Protein AF-A0A9P9TNN2-F1 (afdb_monomer_lite)

Foldseek 3Di:
DDDDDDPDDPPPPPPDPVVVVVPDDDPVRVVVVVVVVVVVVVVVVVVVVVVVVVPPPPPVVVVVVVVVCVVVVVVVVVVVVVVVVVVVVVCCVVVVPPPDPDPDDDDDDPDDD

Radius of gyration: 50.18 Å; chains: 1; bounding box: 94×42×158 Å

Secondary structure (DSSP, 8-state):
----------------TTGGGGGS--HHHHHHHHHHHHHHHHHHHHHHHHHHHHHSHHHHHHHHHHHHHHHHHHHHHHHHHHHHHHHHHHHHHHHTTSSS-SSS--S------

Sequence (113 aa):
MASEPQDAAFSTSQASPADLDSESLSPLEQEVLDEYARLLGNLNTMSALLLDLSNKPSAAILDGLRGLERKTSLVFTLLKASVYSIVLNQQIGEGGSEEGDREAGDRGSVDGR

Structure (mmCIF, N/CA/C/O backbone):
data_AF-A0A9P9TNN2-F1
#
_entry.id   AF-A0A9P9TNN2-F1
#
loop_
_atom_site.group_PDB
_atom_site.id
_atom_site.type_symbol
_atom_site.label_atom_id
_atom_site.label_alt_id
_atom_site.label_comp_id
_atom_site.label_asym_id
_atom_site.label_entity_id
_atom_site.label_seq_id
_atom_site.pdbx_PDB_ins_code
_atom_site.Cartn_x
_atom_site.Cartn_y
_atom_site.Cartn_z
_atom_site.occupancy
_atom_site.B_iso_or_equiv
_atom_site.auth_seq_id
_atom_site.auth_comp_id
_atom_site.auth_asym_id
_atom_site.auth_atom_id
_atom_site.pdbx_PDB_model_num
ATOM 1 N N . MET A 1 1 ? -30.175 -36.146 80.575 1.00 47.38 1 MET A N 1
ATOM 2 C CA . MET A 1 1 ? -29.914 -36.827 79.287 1.00 47.38 1 MET A CA 1
ATOM 3 C C . MET A 1 1 ? -31.216 -37.517 78.909 1.00 47.38 1 MET A C 1
ATOM 5 O O . MET A 1 1 ? -31.712 -38.242 79.751 1.00 47.38 1 MET A O 1
ATOM 9 N N . ALA A 1 2 ? -31.887 -37.264 77.792 1.00 44.50 2 ALA A N 1
ATOM 10 C CA . ALA A 1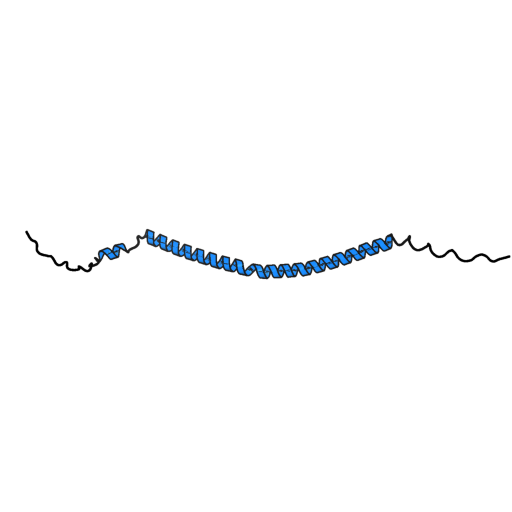 2 ? -31.421 -36.856 76.475 1.00 44.50 2 ALA A CA 1
ATOM 11 C C . ALA A 1 2 ? -32.406 -35.877 75.804 1.00 44.50 2 ALA A C 1
ATOM 13 O O . ALA A 1 2 ? -33.550 -35.736 76.224 1.00 44.50 2 ALA A O 1
ATOM 14 N N . SER A 1 3 ? -31.869 -35.180 74.814 1.00 45.62 3 SER A N 1
ATOM 15 C CA . SER A 1 3 ? -32.329 -33.959 74.161 1.00 45.62 3 SER A CA 1
ATOM 16 C C . SER A 1 3 ? -33.460 -34.180 73.148 1.00 45.62 3 SER A C 1
ATOM 18 O O . SER A 1 3 ? -33.478 -35.195 72.455 1.00 45.62 3 SER A O 1
ATOM 20 N N . GLU A 1 4 ? -34.347 -33.190 73.027 1.00 55.44 4 GLU A N 1
ATOM 21 C CA . GLU A 1 4 ? -35.265 -32.997 71.894 1.00 55.44 4 GLU A CA 1
ATOM 22 C C . GLU A 1 4 ? -34.497 -32.810 70.570 1.00 55.44 4 GLU A C 1
ATOM 24 O O . GLU A 1 4 ? -33.476 -32.112 70.562 1.00 55.44 4 GLU A O 1
ATOM 29 N N . PRO A 1 5 ? -34.979 -33.354 69.437 1.00 51.94 5 PRO A N 1
ATOM 30 C CA . PRO A 1 5 ? -34.502 -32.956 68.124 1.00 51.94 5 PRO A CA 1
ATOM 31 C C . PRO A 1 5 ? -35.285 -31.725 67.643 1.00 51.94 5 PRO A C 1
ATOM 33 O O . PRO A 1 5 ? -36.482 -31.785 67.371 1.00 51.94 5 PRO A O 1
ATOM 36 N N . GLN A 1 6 ? -34.588 -30.592 67.552 1.00 48.38 6 GLN A N 1
ATOM 37 C CA . GLN A 1 6 ? -35.017 -29.437 66.767 1.00 48.38 6 GLN A CA 1
ATOM 38 C C . GLN A 1 6 ? -34.903 -29.807 65.286 1.00 48.38 6 GLN A C 1
ATOM 40 O O . GLN A 1 6 ? -33.798 -29.846 64.742 1.00 48.38 6 GLN A O 1
ATOM 45 N N . ASP A 1 7 ? -36.033 -30.078 64.636 1.00 44.97 7 ASP A N 1
ATOM 46 C CA . ASP A 1 7 ? -36.092 -30.144 63.180 1.00 44.97 7 ASP A CA 1
ATOM 47 C C . ASP A 1 7 ? -35.901 -28.732 62.627 1.00 44.97 7 ASP A C 1
ATOM 49 O O . ASP A 1 7 ? -36.750 -27.846 62.743 1.00 44.97 7 ASP A O 1
ATOM 53 N N . ALA A 1 8 ? -34.703 -28.533 62.086 1.00 49.81 8 ALA A N 1
ATOM 54 C CA . ALA A 1 8 ? -34.247 -27.332 61.428 1.00 49.81 8 ALA A CA 1
ATOM 55 C C . ALA A 1 8 ? -35.247 -26.919 60.343 1.00 49.81 8 ALA A C 1
ATOM 57 O O . ALA A 1 8 ? -35.322 -27.516 59.267 1.00 49.81 8 ALA A O 1
ATOM 58 N N . ALA A 1 9 ? -35.997 -25.854 60.623 1.00 47.84 9 ALA A N 1
ATOM 59 C CA . ALA A 1 9 ? -36.631 -25.074 59.584 1.00 47.84 9 ALA A CA 1
ATOM 60 C C . ALA A 1 9 ? -35.534 -24.681 58.587 1.00 47.84 9 ALA A C 1
ATOM 62 O O . ALA A 1 9 ? -34.590 -23.969 58.940 1.00 47.84 9 ALA A O 1
ATOM 63 N N . PHE A 1 10 ? -35.649 -25.172 57.353 1.00 50.66 10 PHE A N 1
ATOM 64 C CA . PHE A 1 10 ? -34.932 -24.645 56.202 1.00 50.66 10 PHE A CA 1
ATOM 65 C C . PHE A 1 10 ? -35.366 -23.192 56.035 1.00 50.66 10 PHE A C 1
ATOM 67 O O . PHE A 1 10 ? -36.316 -22.872 55.322 1.00 50.66 10 PHE A O 1
ATOM 74 N N . SER A 1 11 ? -34.696 -22.322 56.782 1.00 44.97 11 SER A N 1
ATOM 75 C CA . SER A 1 11 ? -34.785 -20.886 56.650 1.00 44.97 11 SER A CA 1
ATOM 76 C C . SER A 1 11 ? -34.191 -20.570 55.287 1.00 44.97 11 SER A C 1
ATOM 78 O O . SER A 1 11 ? -32.975 -20.488 55.125 1.00 44.97 11 SER A O 1
ATOM 80 N N . THR A 1 12 ? -35.063 -20.511 54.277 1.00 53.22 12 THR A N 1
ATOM 81 C CA . THR A 1 12 ? -34.759 -19.853 53.013 1.00 53.22 12 THR A CA 1
ATOM 82 C C . THR A 1 12 ?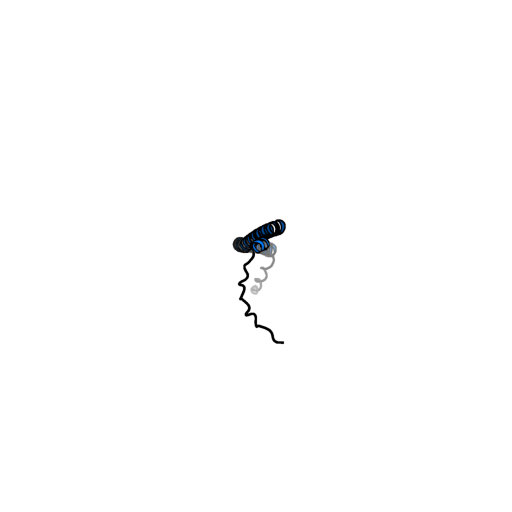 -34.200 -18.497 53.399 1.00 53.22 12 THR A C 1
ATOM 84 O O . THR A 1 12 ? -34.878 -17.734 54.087 1.00 53.22 12 THR A O 1
ATOM 87 N N . SER A 1 13 ? -32.930 -18.258 53.076 1.00 53.78 13 SER A N 1
ATOM 88 C CA . SER A 1 13 ? -32.257 -17.006 53.375 1.00 53.78 13 SER A CA 1
ATOM 89 C C . SER A 1 13 ? -33.121 -15.882 52.833 1.00 53.78 13 SER A C 1
ATOM 91 O O . SER A 1 13 ? -33.211 -15.658 51.627 1.00 53.78 13 SER A O 1
ATOM 93 N N . GLN A 1 14 ? -33.819 -15.227 53.751 1.00 55.16 14 GLN A N 1
ATOM 94 C CA . GLN A 1 14 ? -34.386 -13.920 53.557 1.00 55.16 14 GLN A CA 1
ATOM 95 C C . GLN A 1 14 ? -33.174 -13.033 53.289 1.00 55.16 14 GLN A C 1
ATOM 97 O O . GLN A 1 14 ? -32.501 -12.609 54.226 1.00 55.16 14 GLN A O 1
ATOM 102 N N . ALA A 1 15 ? -32.830 -12.876 52.006 1.00 55.03 15 ALA A N 1
ATOM 103 C CA . ALA A 1 15 ? -31.872 -11.880 51.563 1.00 55.03 15 ALA A CA 1
ATOM 104 C C . ALA A 1 15 ? -32.345 -10.564 52.174 1.00 55.03 15 ALA A C 1
ATOM 106 O O . ALA A 1 15 ? -33.461 -10.102 51.908 1.00 55.03 15 ALA A O 1
ATOM 107 N N . SER A 1 16 ? -31.555 -10.048 53.109 1.00 56.38 16 SER A N 1
ATOM 108 C CA . SER A 1 16 ? -31.873 -8.789 53.753 1.00 56.38 16 SER A CA 1
ATOM 109 C C . SER A 1 16 ? -31.829 -7.716 52.661 1.00 56.38 16 SER A C 1
ATOM 111 O O . SER A 1 16 ? -30.938 -7.764 51.816 1.00 56.38 16 SER A O 1
ATOM 113 N N . PRO A 1 17 ? -32.740 -6.729 52.639 1.00 55.72 17 PRO A N 1
ATOM 114 C CA . PRO A 1 17 ? -32.704 -5.660 51.637 1.00 55.72 17 PRO A CA 1
ATOM 115 C C . PRO A 1 17 ? -31.409 -4.824 51.685 1.00 55.72 17 PRO A C 1
ATOM 117 O O . PRO A 1 17 ? -31.168 -4.054 50.768 1.00 55.72 17 PRO A O 1
ATOM 120 N N . ALA A 1 18 ? -30.574 -5.003 52.717 1.00 53.53 18 ALA A N 1
ATOM 121 C CA . ALA A 1 18 ? -29.236 -4.426 52.842 1.00 53.53 18 ALA A CA 1
ATOM 122 C C . ALA A 1 18 ? -28.140 -5.188 52.061 1.00 53.53 18 ALA A C 1
ATOM 124 O O . ALA A 1 18 ? -27.077 -4.627 51.819 1.00 53.53 18 ALA A O 1
ATOM 125 N N . ASP A 1 19 ? -28.372 -6.440 51.644 1.00 49.84 19 ASP A N 1
ATOM 126 C CA . ASP A 1 19 ? -27.393 -7.193 50.840 1.00 49.84 19 ASP A CA 1
ATOM 127 C C . ASP A 1 19 ? -27.409 -6.760 49.362 1.00 49.84 19 ASP A C 1
ATOM 129 O O . ASP A 1 19 ? -26.426 -6.963 48.655 1.00 49.84 19 ASP A O 1
ATOM 133 N N . LEU A 1 20 ? -28.472 -6.087 48.904 1.00 55.28 20 LEU A N 1
ATOM 134 C CA . LEU A 1 20 ? -28.540 -5.481 47.564 1.00 55.28 20 LEU A CA 1
ATOM 135 C C . LEU A 1 20 ? -27.647 -4.235 47.435 1.00 55.28 20 LEU A C 1
ATOM 137 O O . LEU A 1 20 ? -27.248 -3.878 46.330 1.00 55.28 20 LEU A O 1
ATOM 141 N N . ASP A 1 21 ? -27.293 -3.597 48.555 1.00 54.09 21 ASP A N 1
ATOM 142 C CA . ASP A 1 21 ? -26.376 -2.452 48.564 1.00 54.09 21 ASP A CA 1
ATOM 143 C C . ASP A 1 21 ? -24.912 -2.894 48.394 1.00 54.09 21 ASP A C 1
ATOM 145 O O . ASP A 1 21 ? -24.074 -2.110 47.946 1.00 54.09 21 ASP A O 1
ATOM 149 N N . SER A 1 22 ? -24.598 -4.164 48.687 1.00 53.69 22 SER A N 1
ATOM 150 C CA . SER A 1 22 ? -23.256 -4.739 48.487 1.00 53.69 22 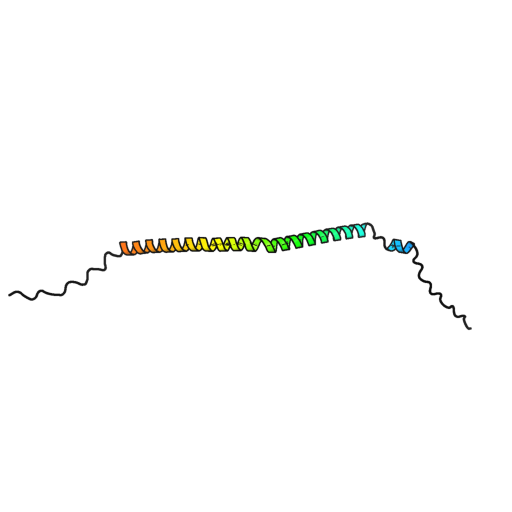SER A CA 1
ATOM 151 C C . SER A 1 22 ? -22.907 -4.999 47.017 1.00 53.69 22 SER A C 1
ATOM 153 O O . SER A 1 22 ? -21.750 -5.249 46.686 1.00 53.69 22 SER A O 1
ATOM 155 N N . GLU A 1 23 ? -23.899 -4.885 46.133 1.00 60.41 23 GLU A N 1
ATOM 156 C CA . GLU A 1 23 ? -23.760 -5.008 44.681 1.00 60.41 23 GLU A CA 1
ATOM 157 C C . GLU A 1 23 ? -23.688 -3.633 43.988 1.00 60.41 23 GLU A C 1
ATOM 159 O O . GLU A 1 23 ? -23.558 -3.543 42.765 1.00 60.41 23 GLU A O 1
ATOM 164 N N . SER A 1 24 ? -23.738 -2.544 44.767 1.00 67.00 24 SER A N 1
ATOM 165 C CA . SER A 1 24 ? -23.471 -1.200 44.265 1.00 67.00 24 SER A CA 1
ATOM 166 C C . SER A 1 24 ? -21.960 -0.990 44.154 1.00 67.00 24 SER A C 1
ATOM 168 O O . SER A 1 24 ? -21.238 -0.907 45.146 1.00 67.00 24 SER A O 1
ATOM 170 N N . LEU A 1 25 ? -21.468 -0.957 42.915 1.00 72.75 25 LEU A N 1
ATOM 171 C CA . LEU A 1 25 ? -20.077 -0.624 42.622 1.00 72.75 25 LEU A CA 1
ATOM 172 C C . LEU A 1 25 ? -19.731 0.717 43.270 1.00 72.75 25 LEU A C 1
ATOM 174 O O . LEU A 1 25 ? -20.511 1.675 43.203 1.00 72.75 25 LEU A O 1
ATOM 178 N N . SER A 1 26 ? -18.550 0.805 43.878 1.00 87.06 26 SER A N 1
ATOM 179 C CA . SER A 1 26 ? -18.077 2.093 44.371 1.00 87.06 26 SER A CA 1
ATOM 180 C C . SER A 1 26 ? -17.935 3.076 43.196 1.00 87.06 26 SER A C 1
ATOM 182 O O . SER A 1 26 ? -17.651 2.658 42.068 1.00 87.06 26 SER A O 1
ATOM 184 N N . PRO A 1 27 ? -18.089 4.396 43.420 1.00 86.62 27 PRO A N 1
ATOM 185 C CA . PRO A 1 27 ? -18.014 5.385 42.341 1.00 86.62 27 PRO A CA 1
ATOM 186 C C . PRO A 1 27 ? -16.733 5.285 41.498 1.00 86.62 27 PRO A C 1
ATOM 188 O O . PRO A 1 27 ? -16.774 5.469 40.285 1.00 86.62 27 PRO A O 1
ATOM 191 N N . LEU A 1 28 ? -15.610 4.937 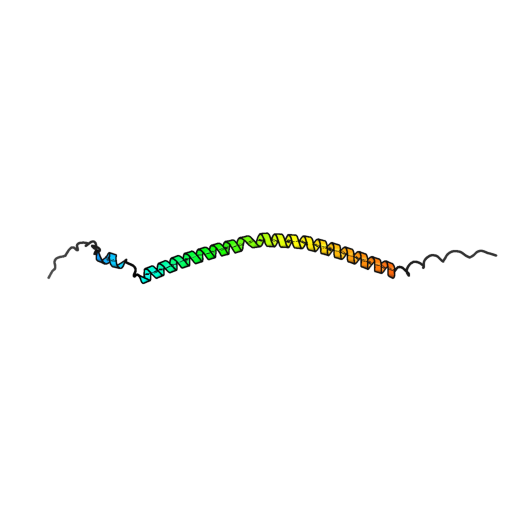42.136 1.00 89.50 28 LEU A N 1
ATOM 192 C CA . LEU A 1 28 ? -14.324 4.740 41.470 1.00 89.50 28 LEU A CA 1
ATOM 193 C C . LEU A 1 28 ? -14.304 3.474 40.602 1.00 89.50 28 LEU A C 1
ATOM 195 O O . LEU A 1 28 ? -13.752 3.492 39.507 1.00 89.50 28 LEU A O 1
ATOM 199 N N . GLU A 1 29 ? -14.887 2.370 41.071 1.00 91.94 29 GLU A N 1
ATOM 200 C CA . GLU A 1 29 ? -14.940 1.123 40.297 1.00 91.94 29 GLU A CA 1
ATOM 201 C C . GLU A 1 29 ? -15.770 1.293 39.024 1.00 91.94 29 GLU A C 1
ATOM 203 O O . GLU A 1 29 ? -15.358 0.824 37.964 1.00 91.94 29 GLU A O 1
ATOM 208 N N . GLN A 1 30 ? -16.890 2.015 39.106 1.00 91.44 30 GLN A N 1
ATOM 209 C CA . GLN A 1 30 ? -17.707 2.332 37.936 1.00 91.44 30 GLN A CA 1
ATOM 210 C C . GLN A 1 30 ? -16.947 3.215 36.933 1.00 91.44 30 GLN A C 1
ATOM 212 O O . GLN A 1 30 ? -16.933 2.908 35.744 1.00 91.44 30 GLN A O 1
ATOM 217 N N . GLU A 1 31 ? -16.267 4.267 37.402 1.00 93.44 31 GLU A N 1
ATOM 218 C CA . GLU A 1 31 ? -15.457 5.151 36.548 1.00 93.44 31 GLU A CA 1
ATOM 219 C C . GLU A 1 31 ? -14.342 4.379 35.826 1.00 93.44 31 GLU A C 1
ATOM 221 O O . GLU A 1 31 ? -14.128 4.538 34.623 1.00 93.44 31 GLU A O 1
ATOM 226 N N . VAL A 1 32 ? -13.662 3.484 36.545 1.00 95.12 32 VAL A N 1
ATOM 227 C CA . VAL A 1 32 ? -12.607 2.640 35.978 1.00 95.12 32 VAL A CA 1
ATOM 228 C C . VAL A 1 32 ? -13.173 1.673 34.934 1.00 95.12 32 VAL A C 1
ATOM 230 O O . VAL A 1 32 ? -12.574 1.515 33.869 1.00 95.12 32 VAL A O 1
ATOM 233 N N . LEU A 1 33 ? -14.318 1.036 35.196 1.00 95.25 33 LEU A N 1
ATOM 234 C CA . LEU A 1 33 ? -14.975 0.147 34.231 1.00 95.25 33 LEU A CA 1
ATOM 235 C C . LEU A 1 33 ? -15.425 0.891 32.970 1.00 95.25 33 LEU A C 1
ATOM 237 O O . LEU A 1 33 ? -15.238 0.369 31.868 1.00 95.25 33 LEU A O 1
ATOM 241 N N . ASP A 1 34 ? -15.950 2.106 33.114 1.00 94.81 34 ASP A N 1
ATOM 242 C CA . ASP A 1 34 ? -16.353 2.942 31.984 1.00 94.81 34 ASP A CA 1
ATOM 243 C C . ASP A 1 34 ? -15.137 3.324 31.120 1.00 94.81 34 ASP A C 1
ATOM 245 O O . ASP A 1 34 ? -15.188 3.220 29.889 1.00 94.81 34 ASP A O 1
ATOM 249 N N . GLU A 1 35 ? -14.002 3.671 31.737 1.00 96.56 35 GLU A N 1
ATOM 250 C CA . GLU A 1 35 ? -12.759 3.943 31.005 1.00 96.56 35 GLU A CA 1
ATOM 251 C C . GLU A 1 35 ? -12.168 2.688 30.348 1.00 96.56 35 GLU A C 1
ATOM 253 O O . GLU A 1 35 ? -11.714 2.751 29.202 1.00 96.56 35 GLU A O 1
ATOM 258 N N . TYR A 1 36 ? -12.230 1.516 30.989 1.00 96.44 36 TYR A N 1
ATOM 259 C CA . TYR A 1 36 ? -11.830 0.257 30.348 1.00 96.44 36 TYR A CA 1
ATOM 260 C C . TYR A 1 36 ? -12.738 -0.108 29.170 1.00 96.44 36 TYR A C 1
ATOM 262 O O . TYR A 1 36 ? -12.238 -0.544 28.129 1.00 96.44 36 TYR A O 1
ATOM 270 N N . ALA A 1 37 ? -14.051 0.097 29.288 1.00 95.69 37 ALA A N 1
ATOM 271 C CA . ALA A 1 37 ? -14.994 -0.123 28.195 1.00 95.69 37 ALA A CA 1
ATOM 272 C C . ALA A 1 37 ? -14.697 0.812 27.014 1.00 95.69 37 ALA A C 1
ATOM 274 O O . ALA A 1 37 ? -14.672 0.384 25.854 1.00 95.69 37 ALA A O 1
ATOM 275 N N . ARG A 1 38 ? -14.385 2.078 27.306 1.00 96.69 38 ARG A N 1
ATOM 276 C CA . ARG A 1 38 ? -13.976 3.062 26.303 1.00 96.69 38 ARG A CA 1
ATOM 277 C C . ARG A 1 38 ? -12.652 2.690 25.643 1.00 96.69 38 ARG A C 1
ATOM 279 O O . ARG A 1 38 ? -12.542 2.736 24.417 1.00 96.69 38 ARG A O 1
ATOM 286 N N . LEU A 1 39 ? -11.661 2.283 26.433 1.00 96.62 39 LEU A N 1
ATOM 287 C CA . LEU A 1 39 ? -10.360 1.834 25.947 1.00 96.62 39 LEU A CA 1
ATOM 288 C C . LEU A 1 39 ? -10.495 0.609 25.043 1.00 96.62 39 LEU A C 1
ATOM 290 O O . LEU A 1 39 ? -9.892 0.576 23.972 1.00 96.62 39 LEU A O 1
ATOM 294 N N . LEU A 1 40 ? -11.312 -0.369 25.435 1.00 96.69 40 LEU A N 1
ATOM 295 C CA . LEU A 1 40 ? -11.595 -1.553 24.631 1.00 96.69 40 LEU A CA 1
ATOM 296 C C . LEU A 1 40 ? -12.258 -1.173 23.301 1.00 96.69 40 LEU A C 1
ATOM 298 O O . LEU A 1 40 ? -11.849 -1.667 22.250 1.00 96.69 40 LEU A O 1
ATOM 302 N N . GLY A 1 41 ? -13.233 -0.259 23.327 1.00 97.12 41 GLY A N 1
ATOM 303 C CA . GLY A 1 41 ? -13.864 0.276 22.118 1.00 97.12 41 GLY A CA 1
ATOM 304 C C . GLY A 1 41 ? -12.862 0.967 21.187 1.00 97.12 41 GLY A C 1
ATOM 305 O O . GLY A 1 41 ? -12.855 0.719 19.977 1.00 97.12 41 GLY A O 1
ATOM 306 N N . ASN A 1 42 ? -11.959 1.771 21.752 1.00 96.81 42 ASN A N 1
ATOM 307 C CA . ASN A 1 42 ? -10.885 2.426 21.007 1.00 96.81 42 ASN A CA 1
ATOM 308 C C . ASN A 1 42 ? -9.911 1.402 20.404 1.00 96.81 42 ASN A C 1
ATOM 310 O O . ASN A 1 42 ? -9.587 1.496 19.222 1.00 96.81 42 ASN A O 1
ATOM 314 N N . LEU A 1 43 ? -9.490 0.393 21.173 1.00 97.00 43 LEU A N 1
ATOM 315 C CA . LEU A 1 43 ? -8.605 -0.677 20.703 1.00 97.00 43 LEU A CA 1
ATOM 316 C C . LEU A 1 43 ? -9.233 -1.488 19.573 1.00 97.00 43 LEU A C 1
ATOM 318 O O . LEU A 1 43 ? -8.566 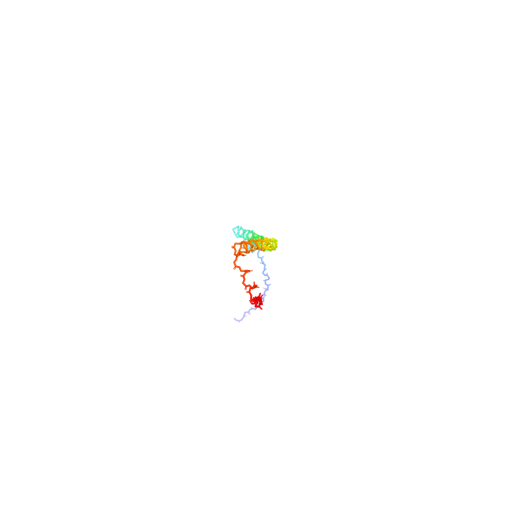-1.778 18.582 1.00 97.00 43 LEU A O 1
ATOM 322 N N . ASN A 1 44 ? -10.517 -1.820 19.692 1.00 97.00 44 ASN A N 1
ATOM 323 C CA . ASN A 1 44 ? -11.235 -2.550 18.656 1.00 97.00 44 ASN A CA 1
ATOM 324 C C . ASN A 1 44 ? -11.350 -1.713 17.370 1.00 97.00 44 ASN A C 1
ATOM 326 O O . ASN A 1 44 ? -11.107 -2.207 16.271 1.00 97.00 44 ASN A O 1
ATOM 330 N N . THR A 1 45 ? -11.611 -0.409 17.509 1.00 96.81 45 THR A N 1
ATOM 331 C CA . THR A 1 45 ? -11.621 0.534 16.381 1.00 96.81 45 THR A CA 1
ATOM 332 C C . THR A 1 45 ? -10.246 0.628 15.718 1.00 96.81 45 THR A C 1
ATOM 334 O O . THR A 1 45 ? -10.142 0.526 14.497 1.00 96.81 45 THR A O 1
ATOM 337 N N . MET A 1 46 ? -9.172 0.768 16.502 1.00 95.31 46 MET A N 1
ATOM 338 C CA . MET A 1 46 ? -7.806 0.787 15.973 1.00 95.31 46 MET A CA 1
ATOM 339 C C . MET A 1 46 ? -7.454 -0.526 15.271 1.00 95.31 46 MET A C 1
ATOM 341 O O . MET A 1 46 ? -6.879 -0.493 14.188 1.00 95.31 46 MET A O 1
ATOM 345 N N . SER A 1 47 ? -7.828 -1.672 15.845 1.00 95.31 47 SER A N 1
ATOM 346 C CA . SER A 1 47 ? -7.622 -2.985 15.230 1.00 95.31 47 SER A CA 1
ATOM 347 C C . SER A 1 47 ? -8.332 -3.084 13.880 1.00 95.31 47 SER A C 1
ATOM 349 O O . SER A 1 47 ? -7.698 -3.443 12.889 1.00 95.31 47 SER A O 1
ATOM 351 N N . ALA A 1 48 ? -9.603 -2.679 13.806 1.00 94.88 48 ALA A N 1
ATOM 352 C CA . ALA A 1 48 ? -10.366 -2.669 12.562 1.00 94.88 48 ALA A CA 1
ATOM 353 C C . ALA A 1 48 ? -9.735 -1.754 11.498 1.00 94.88 48 ALA A C 1
ATOM 355 O O . ALA A 1 48 ? -9.594 -2.161 10.345 1.00 94.88 48 ALA A O 1
ATOM 356 N N . LEU A 1 49 ? -9.299 -0.549 11.884 1.00 92.81 49 LEU A N 1
ATOM 357 C CA . LEU A 1 49 ? -8.618 0.387 10.982 1.00 92.81 49 LEU A CA 1
ATOM 358 C C . LEU A 1 49 ? -7.279 -0.163 10.479 1.00 92.81 49 LEU A C 1
ATOM 360 O O . LEU A 1 49 ? -6.975 -0.041 9.295 1.00 92.81 49 LEU A O 1
ATOM 364 N N . LEU A 1 50 ? -6.488 -0.791 11.351 1.00 91.00 50 LEU A N 1
ATOM 365 C CA . LEU A 1 50 ? -5.227 -1.428 10.969 1.00 91.00 50 LEU A CA 1
ATOM 366 C C . LEU A 1 50 ? -5.456 -2.598 10.013 1.00 91.00 50 LEU A C 1
ATOM 368 O O . LEU A 1 50 ? -4.706 -2.754 9.051 1.00 91.00 50 LEU A O 1
ATOM 372 N N . LEU A 1 51 ? -6.497 -3.398 10.244 1.00 89.50 51 LEU A N 1
ATOM 373 C CA . LEU A 1 51 ? -6.854 -4.508 9.366 1.00 89.50 51 LEU A CA 1
ATOM 374 C C . LEU A 1 51 ? -7.278 -3.994 7.984 1.00 89.50 51 LEU A C 1
ATOM 376 O O . LEU A 1 51 ? -6.854 -4.533 6.963 1.00 89.50 51 LEU A O 1
ATOM 380 N N . ASP A 1 52 ? -8.057 -2.912 7.941 1.00 87.81 52 ASP A N 1
ATOM 381 C CA . ASP A 1 52 ? -8.472 -2.275 6.691 1.00 87.81 52 ASP A CA 1
ATOM 382 C C . ASP A 1 52 ? -7.280 -1.702 5.912 1.00 87.81 52 ASP A C 1
ATOM 384 O O . ASP A 1 52 ? -7.117 -1.944 4.712 1.00 87.81 52 ASP A O 1
ATOM 388 N N . LEU A 1 53 ? -6.396 -0.998 6.622 1.00 83.38 53 LEU A N 1
ATOM 389 C CA . LEU A 1 53 ? -5.194 -0.392 6.060 1.00 83.38 53 LEU A CA 1
ATOM 390 C C . LEU A 1 53 ? -4.144 -1.433 5.657 1.00 83.38 53 LEU A C 1
ATOM 392 O O . LEU A 1 5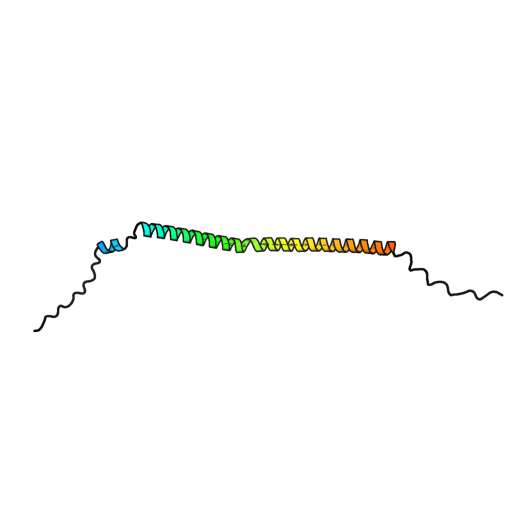3 ? -3.388 -1.197 4.726 1.00 83.38 53 LEU A O 1
ATOM 396 N N . SER A 1 54 ? -4.093 -2.593 6.306 1.00 83.94 54 SER A N 1
ATOM 397 C CA . SER A 1 54 ? -3.246 -3.709 5.875 1.00 83.94 54 SER A CA 1
ATOM 398 C C . SER A 1 54 ? -3.758 -4.333 4.573 1.00 83.94 54 SER A C 1
ATOM 400 O O . SER A 1 54 ? -2.968 -4.771 3.736 1.00 83.94 54 SER A O 1
ATOM 402 N N . ASN A 1 55 ? -5.078 -4.383 4.387 1.00 79.56 55 ASN A N 1
ATOM 403 C CA . ASN A 1 55 ? -5.693 -5.123 3.287 1.00 79.56 55 ASN A CA 1
ATOM 404 C C . ASN A 1 55 ? -5.849 -4.313 1.987 1.00 79.56 55 ASN A C 1
ATOM 406 O O . ASN A 1 55 ? -5.873 -4.908 0.912 1.00 79.56 55 ASN A O 1
ATOM 410 N N . LYS A 1 56 ? -5.963 -2.977 2.039 1.00 69.38 56 LYS A N 1
ATOM 411 C CA . LYS A 1 56 ? -6.352 -2.153 0.870 1.00 69.38 56 LYS A CA 1
ATOM 412 C C . LYS A 1 56 ? -5.236 -1.498 0.025 1.00 69.38 56 LYS A C 1
ATOM 414 O O . LYS A 1 56 ? -5.429 -1.410 -1.187 1.00 69.38 56 LYS A O 1
ATOM 419 N N . PRO A 1 57 ? -4.090 -1.028 0.552 1.00 68.94 57 PRO A N 1
ATOM 420 C CA . PRO A 1 57 ? -3.134 -0.252 -0.245 1.00 68.94 57 PRO A CA 1
ATOM 421 C C . PRO A 1 57 ? -2.106 -1.103 -1.005 1.00 68.94 57 PRO A C 1
ATOM 423 O O . PRO A 1 57 ? -1.491 -0.606 -1.946 1.00 68.94 57 PRO A O 1
ATOM 426 N N . SER A 1 58 ? -1.908 -2.378 -0.654 1.00 65.69 58 SER A N 1
ATOM 427 C CA . SER A 1 58 ? -0.849 -3.200 -1.258 1.00 65.69 58 SER A CA 1
ATOM 428 C C . SER A 1 58 ? -1.154 -3.599 -2.705 1.00 65.69 58 SER A C 1
ATOM 430 O O . SER A 1 58 ? -0.281 -3.478 -3.560 1.00 65.69 58 SER A O 1
ATOM 432 N N . ALA A 1 59 ? -2.386 -4.004 -3.020 1.00 76.62 59 ALA A N 1
ATOM 433 C CA . ALA A 1 59 ? -2.731 -4.501 -4.355 1.00 76.62 59 ALA A CA 1
ATOM 434 C C . ALA A 1 59 ? -2.625 -3.417 -5.444 1.00 76.62 59 ALA A C 1
ATOM 436 O O . ALA A 1 59 ? -1.952 -3.617 -6.452 1.00 76.62 59 ALA A O 1
ATOM 437 N N . ALA A 1 60 ? -3.218 -2.241 -5.214 1.00 79.94 60 ALA A N 1
ATOM 438 C CA . ALA A 1 60 ? -3.211 -1.152 -6.194 1.00 79.94 60 ALA A CA 1
ATOM 439 C C . ALA A 1 60 ? -1.799 -0.591 -6.443 1.00 79.94 60 ALA A C 1
ATOM 441 O O . ALA A 1 60 ? -1.435 -0.301 -7.584 1.00 79.94 60 ALA A O 1
ATOM 442 N N . ILE A 1 61 ? -0.982 -0.470 -5.390 1.00 84.94 61 ILE A N 1
ATOM 443 C CA . ILE A 1 61 ? 0.410 -0.024 -5.518 1.00 84.94 61 ILE A CA 1
ATOM 444 C C . ILE A 1 61 ? 1.242 -1.083 -6.250 1.00 84.94 61 ILE A C 1
ATOM 446 O O . ILE A 1 61 ? 2.005 -0.733 -7.147 1.00 84.94 61 ILE A O 1
ATOM 450 N N . LEU A 1 62 ? 1.077 -2.371 -5.926 1.00 87.88 62 LEU A N 1
ATOM 451 C CA . LEU A 1 62 ? 1.783 -3.462 -6.606 1.00 87.88 62 LEU A CA 1
ATOM 452 C C . LEU A 1 62 ? 1.432 -3.543 -8.095 1.00 87.88 62 LEU A C 1
ATOM 454 O O . LEU A 1 62 ? 2.328 -3.734 -8.917 1.00 87.88 62 LEU A O 1
ATOM 458 N N . ASP A 1 63 ? 0.167 -3.351 -8.462 1.00 87.56 63 ASP A N 1
ATOM 459 C CA . ASP A 1 63 ? -0.245 -3.308 -9.867 1.00 87.56 63 ASP A CA 1
ATOM 460 C C . ASP A 1 63 ? 0.321 -2.080 -10.589 1.00 87.56 63 ASP A C 1
ATOM 462 O O . ASP A 1 63 ? 0.804 -2.192 -11.720 1.00 87.56 63 ASP A O 1
ATOM 466 N N . GLY A 1 64 ? 0.355 -0.926 -9.915 1.00 89.38 64 GLY A N 1
ATOM 467 C CA . GLY A 1 64 ? 1.038 0.269 -10.405 1.00 89.38 64 GLY A CA 1
ATOM 468 C C . GLY A 1 64 ? 2.530 0.031 -10.656 1.00 89.38 64 GLY A C 1
ATOM 469 O O . GLY A 1 64 ? 3.034 0.367 -11.729 1.00 89.38 64 GLY A O 1
ATOM 470 N N . LEU A 1 65 ? 3.227 -0.606 -9.709 1.00 93.31 65 LEU A N 1
ATOM 471 C CA . LEU A 1 65 ? 4.651 -0.938 -9.817 1.00 93.31 65 LEU A CA 1
ATOM 472 C C . LEU A 1 65 ? 4.928 -1.951 -10.933 1.00 93.31 65 LEU A C 1
ATOM 474 O O . LEU A 1 65 ? 5.838 -1.729 -11.726 1.00 93.31 65 LEU A O 1
ATOM 478 N N . ARG A 1 66 ? 4.117 -3.007 -11.070 1.00 93.75 66 ARG A N 1
ATOM 479 C CA . ARG A 1 66 ? 4.218 -3.964 -12.191 1.00 93.75 66 ARG A CA 1
ATOM 480 C C . ARG A 1 66 ? 3.977 -3.291 -13.538 1.00 93.75 66 ARG A C 1
ATOM 482 O O . ARG A 1 66 ? 4.653 -3.583 -14.524 1.00 93.75 66 ARG A O 1
ATOM 489 N N . GLY A 1 67 ? 2.997 -2.389 -13.602 1.00 95.00 67 GLY A N 1
ATOM 490 C CA . GLY A 1 67 ? 2.733 -1.588 -14.792 1.00 95.00 67 GLY A CA 1
ATOM 491 C C . GLY A 1 67 ? 3.912 -0.681 -15.145 1.00 95.00 67 GLY A C 1
ATOM 492 O O . GLY A 1 67 ? 4.247 -0.540 -16.323 1.00 95.00 67 GLY A O 1
ATOM 493 N N . LEU A 1 68 ? 4.554 -0.091 -14.135 1.00 95.38 68 LEU A N 1
ATOM 494 C CA . LEU A 1 68 ? 5.735 0.748 -14.305 1.00 95.38 68 LEU A CA 1
ATOM 495 C C . LEU A 1 68 ? 6.943 -0.069 -14.776 1.00 95.38 68 LEU A C 1
ATOM 497 O O . LEU A 1 68 ? 7.564 0.319 -15.759 1.00 95.38 68 LEU A O 1
ATOM 501 N N . GLU A 1 69 ? 7.214 -1.216 -14.150 1.00 96.69 69 GLU A N 1
ATOM 502 C CA . GLU A 1 69 ? 8.274 -2.159 -14.531 1.00 96.69 69 GLU A CA 1
ATOM 503 C C . GLU A 1 69 ? 8.186 -2.525 -16.014 1.00 96.69 69 GLU A C 1
ATOM 505 O O . GLU A 1 69 ? 9.140 -2.335 -16.759 1.00 96.69 69 GLU A O 1
ATOM 510 N N . ARG A 1 70 ? 7.013 -2.951 -16.497 1.00 97.62 70 ARG A N 1
ATOM 511 C CA . ARG A 1 70 ? 6.837 -3.314 -17.915 1.00 97.62 70 ARG A CA 1
ATOM 512 C C . ARG A 1 70 ? 7.169 -2.159 -18.859 1.00 97.62 70 ARG A C 1
ATOM 514 O O . ARG A 1 70 ? 7.806 -2.365 -19.892 1.00 97.62 70 ARG A O 1
ATOM 521 N N . LYS A 1 71 ? 6.735 -0.944 -18.516 1.00 97.69 71 LYS A N 1
ATOM 522 C CA . LYS A 1 71 ? 6.967 0.252 -19.338 1.00 97.69 71 LYS A CA 1
ATOM 523 C C . LYS A 1 71 ? 8.444 0.631 -19.353 1.00 97.69 71 LYS A C 1
ATOM 525 O O . LYS A 1 71 ? 8.990 0.885 -20.424 1.00 97.69 71 LYS A O 1
ATOM 530 N N . THR A 1 72 ? 9.103 0.647 -18.198 1.00 97.25 72 THR A N 1
ATOM 531 C CA . THR A 1 72 ? 10.521 1.011 -18.116 1.00 97.25 72 THR A CA 1
ATOM 532 C C . THR A 1 72 ? 11.421 -0.075 -18.695 1.00 97.25 72 THR A C 1
ATOM 534 O O . THR A 1 72 ? 12.379 0.268 -19.381 1.00 97.25 72 THR A O 1
ATOM 537 N N . SER A 1 73 ? 11.091 -1.362 -18.540 1.00 97.94 73 SER A N 1
ATOM 538 C CA . SER A 1 73 ? 11.791 -2.468 -19.208 1.00 97.94 73 SER A CA 1
ATOM 539 C C . SER A 1 73 ? 11.714 -2.362 -20.729 1.00 97.94 73 SER A C 1
ATOM 541 O O . SER A 1 73 ? 12.715 -2.603 -21.407 1.00 97.94 73 SER A O 1
ATOM 543 N N . LEU A 1 74 ? 10.560 -1.961 -21.277 1.00 97.50 74 LEU A N 1
ATOM 544 C CA . LEU A 1 74 ? 10.422 -1.716 -22.712 1.00 97.50 74 LEU A CA 1
ATOM 545 C C . LEU A 1 74 ? 11.311 -0.550 -23.158 1.00 97.50 74 LEU A C 1
ATOM 547 O O . LEU A 1 74 ? 12.092 -0.704 -24.093 1.00 97.50 74 LEU A O 1
ATOM 551 N N . VAL A 1 75 ? 11.250 0.587 -22.457 1.00 97.94 75 VAL A N 1
ATOM 552 C CA . VAL A 1 75 ? 12.099 1.753 -22.754 1.00 97.94 75 VAL A CA 1
ATOM 553 C C . VAL A 1 75 ? 13.586 1.395 -22.659 1.00 97.94 75 VAL A C 1
ATOM 555 O O . VAL A 1 75 ? 14.348 1.723 -23.563 1.00 97.94 75 VAL A O 1
ATOM 558 N N . PHE A 1 76 ? 13.999 0.670 -21.618 1.00 97.44 76 PHE A N 1
ATOM 559 C CA . PHE A 1 76 ? 15.380 0.225 -21.426 1.00 97.44 76 PHE A CA 1
ATOM 560 C C . PHE A 1 76 ? 15.846 -0.711 -22.546 1.00 97.44 76 PHE A C 1
ATOM 562 O O . PHE A 1 76 ? 16.958 -0.567 -23.050 1.00 97.44 76 PHE A O 1
ATOM 569 N N . THR A 1 77 ? 14.991 -1.641 -22.975 1.00 97.62 77 THR A N 1
ATOM 570 C CA . THR A 1 77 ? 15.306 -2.564 -24.074 1.00 97.62 77 THR A CA 1
ATOM 571 C C . THR A 1 77 ? 15.466 -1.817 -25.394 1.00 97.62 77 THR A C 1
ATOM 573 O O . THR A 1 77 ? 16.447 -2.035 -26.103 1.00 97.62 77 THR A O 1
ATOM 576 N N . LEU A 1 78 ? 14.548 -0.899 -25.708 1.00 97.12 78 LEU A N 1
ATOM 577 C CA . LEU A 1 78 ? 14.626 -0.076 -26.917 1.00 97.12 78 LEU A CA 1
ATOM 578 C C . LEU A 1 78 ? 15.864 0.822 -26.906 1.00 97.12 78 LEU A C 1
ATOM 580 O O . LEU A 1 78 ? 16.562 0.922 -27.913 1.00 97.12 78 LEU A O 1
ATOM 584 N N . LEU A 1 79 ? 16.178 1.422 -25.757 1.00 97.38 79 LEU A N 1
ATOM 585 C CA . LEU A 1 79 ? 17.389 2.213 -25.582 1.00 97.38 79 LEU A CA 1
ATOM 586 C C . LEU A 1 79 ? 18.641 1.358 -25.805 1.00 97.38 79 LEU A C 1
ATOM 588 O O . LEU A 1 79 ? 19.519 1.756 -26.564 1.00 97.38 79 LEU A O 1
ATOM 592 N N . LYS A 1 80 ? 18.715 0.168 -25.200 1.00 97.38 80 LYS A N 1
ATOM 593 C CA . LYS A 1 80 ? 19.854 -0.746 -25.353 1.00 97.38 80 LYS A CA 1
ATOM 594 C C . LYS A 1 80 ? 20.041 -1.186 -26.806 1.00 97.38 80 LYS A C 1
ATOM 596 O O . LYS A 1 80 ? 21.169 -1.192 -27.288 1.00 97.38 80 LYS A O 1
ATOM 601 N N . ALA A 1 81 ? 18.955 -1.524 -27.502 1.00 97.19 81 ALA A N 1
ATOM 602 C CA . ALA A 1 81 ? 18.996 -1.879 -28.918 1.00 97.19 81 ALA A CA 1
ATOM 603 C C . ALA A 1 81 ? 19.466 -0.700 -29.785 1.00 97.19 81 ALA A C 1
ATOM 605 O O . ALA A 1 81 ? 20.331 -0.876 -30.640 1.00 97.19 81 ALA A O 1
ATOM 606 N N . SER A 1 82 ? 18.949 0.504 -29.516 1.00 97.00 82 SER A N 1
ATOM 607 C CA . SER A 1 82 ? 19.347 1.737 -30.203 1.00 97.00 82 SER A CA 1
ATOM 608 C C . SER A 1 82 ? 20.839 2.026 -30.021 1.00 97.00 82 SER A C 1
ATOM 610 O O . SER A 1 82 ? 21.572 2.166 -30.998 1.00 97.00 82 SER A O 1
ATOM 612 N N . VAL A 1 83 ? 21.321 2.012 -28.776 1.00 96.69 83 VAL A N 1
ATOM 613 C CA . VAL A 1 83 ? 22.736 2.242 -28.458 1.00 96.69 83 VAL A CA 1
ATOM 614 C C . VAL A 1 83 ? 23.624 1.183 -29.106 1.00 96.69 83 VAL A C 1
ATOM 616 O O . VAL A 1 83 ? 24.621 1.534 -29.729 1.00 96.69 83 VAL A O 1
ATOM 619 N N . TYR A 1 84 ? 23.259 -0.099 -29.013 1.00 96.56 84 TYR A N 1
ATOM 620 C CA . TYR A 1 84 ? 24.041 -1.175 -29.622 1.00 96.56 84 TYR A CA 1
ATOM 621 C C . TYR A 1 84 ? 24.140 -1.019 -31.142 1.00 96.56 84 TYR A C 1
ATOM 623 O O . TYR A 1 84 ? 25.231 -1.128 -31.693 1.00 96.56 84 TYR A O 1
ATOM 631 N N . SER A 1 85 ? 23.031 -0.692 -31.813 1.00 93.06 85 SER A N 1
ATOM 632 C CA . SER A 1 85 ? 23.030 -0.444 -33.257 1.00 93.06 85 SER A CA 1
ATOM 633 C C . SER A 1 85 ? 23.933 0.727 -33.643 1.00 93.06 85 SER A C 1
ATOM 635 O O . SER A 1 85 ? 24.634 0.642 -34.647 1.00 93.06 85 SER A O 1
ATOM 637 N N . ILE A 1 86 ? 23.928 1.814 -32.867 1.00 95.06 86 ILE A N 1
ATOM 638 C CA . ILE A 1 86 ? 24.760 2.992 -33.140 1.00 95.06 86 ILE A CA 1
ATOM 639 C C . ILE A 1 86 ? 26.245 2.660 -32.952 1.00 95.06 86 ILE A C 1
ATOM 641 O O . ILE A 1 86 ? 27.047 2.949 -33.837 1.00 95.06 86 ILE A O 1
ATOM 645 N N . VAL A 1 87 ? 26.607 2.027 -31.832 1.00 92.38 87 VAL A N 1
ATOM 646 C CA . VAL A 1 87 ? 28.001 1.664 -31.523 1.00 92.38 87 VAL A CA 1
ATOM 647 C C . VAL A 1 87 ? 28.547 0.664 -32.542 1.00 92.38 87 VAL A C 1
ATOM 649 O O . VAL A 1 87 ? 29.678 0.809 -32.999 1.00 92.38 87 VAL A O 1
ATOM 652 N N . LEU A 1 88 ? 27.740 -0.319 -32.946 1.00 91.50 88 LEU A N 1
ATOM 653 C CA . LEU A 1 88 ? 28.141 -1.299 -33.953 1.00 91.50 88 LEU A CA 1
ATOM 654 C C . LEU A 1 88 ? 28.364 -0.646 -35.326 1.00 91.50 88 LEU A C 1
ATOM 656 O O . LEU A 1 88 ? 29.373 -0.911 -35.972 1.00 91.50 88 LEU A O 1
ATOM 660 N N . ASN A 1 89 ? 27.468 0.247 -35.754 1.00 86.12 89 ASN A N 1
ATOM 661 C CA . ASN A 1 89 ? 27.618 0.958 -37.026 1.00 86.12 89 ASN A CA 1
ATOM 662 C C . ASN A 1 89 ? 28.869 1.854 -37.052 1.00 86.12 89 ASN A C 1
ATOM 664 O O . ASN A 1 89 ? 29.506 1.965 -38.096 1.00 86.12 89 ASN A O 1
ATOM 668 N N . GLN A 1 90 ? 29.244 2.461 -35.920 1.00 87.31 90 GLN A N 1
ATOM 669 C CA . GLN A 1 90 ? 30.489 3.231 -35.800 1.00 87.31 90 GLN A CA 1
ATOM 670 C C . GLN A 1 90 ? 31.724 2.335 -35.925 1.00 87.31 90 GLN A C 1
ATOM 672 O O . GLN A 1 90 ? 32.621 2.650 -36.697 1.00 87.31 90 GLN A O 1
ATOM 677 N N . GLN A 1 91 ? 31.739 1.179 -35.251 1.00 81.88 91 GLN A N 1
ATOM 678 C CA . GLN A 1 91 ? 32.844 0.219 -35.364 1.00 81.88 91 GLN A CA 1
ATOM 679 C C . GLN A 1 91 ? 33.031 -0.287 -36.801 1.00 81.88 91 GLN A C 1
ATOM 681 O O . GLN A 1 91 ? 34.161 -0.440 -37.252 1.00 81.88 91 GLN A O 1
ATOM 686 N N . ILE A 1 92 ? 31.939 -0.509 -37.539 1.00 77.00 92 ILE A N 1
ATOM 687 C CA . ILE A 1 92 ? 31.998 -0.922 -38.949 1.00 77.00 92 ILE A CA 1
ATOM 688 C C . ILE A 1 92 ? 32.478 0.232 -39.845 1.00 77.00 92 ILE A C 1
ATOM 690 O O . ILE A 1 92 ? 33.277 0.008 -40.749 1.00 77.00 92 ILE A O 1
ATOM 694 N N . GLY A 1 93 ? 32.021 1.464 -39.600 1.00 66.38 93 GLY A N 1
ATOM 695 C CA . GLY A 1 93 ? 32.419 2.642 -40.379 1.00 66.38 93 GLY A CA 1
ATOM 696 C C . GLY A 1 93 ? 33.869 3.085 -40.154 1.00 66.38 93 GLY A C 1
ATOM 697 O O . GLY A 1 93 ? 34.503 3.568 -41.086 1.00 66.38 93 GLY A O 1
ATOM 698 N N . GLU A 1 94 ? 34.404 2.898 -38.946 1.00 62.91 94 GLU A N 1
ATOM 699 C CA . GLU A 1 94 ? 35.790 3.243 -38.597 1.00 62.91 94 GLU A CA 1
ATOM 700 C C . GLU A 1 94 ? 36.768 2.076 -38.840 1.00 62.91 94 GLU A C 1
ATOM 702 O O . GLU A 1 94 ? 37.925 2.312 -39.180 1.00 62.91 94 GLU A O 1
ATOM 707 N N . GLY A 1 95 ? 36.318 0.819 -38.727 1.00 55.97 95 GLY A N 1
ATOM 708 C CA . GLY A 1 95 ? 37.140 -0.387 -38.914 1.00 55.97 95 GLY A CA 1
ATOM 709 C C . GLY A 1 95 ? 37.048 -1.057 -40.293 1.00 55.97 95 GLY A C 1
ATOM 710 O O . GLY A 1 95 ? 37.840 -1.944 -40.592 1.00 55.97 95 GLY A O 1
ATOM 711 N N . GLY A 1 96 ? 36.114 -0.650 -41.158 1.00 51.91 96 GLY A N 1
ATOM 712 C CA . GLY A 1 96 ? 35.851 -1.281 -42.461 1.00 51.91 96 GLY A CA 1
ATOM 713 C C . GLY A 1 96 ? 36.802 -0.905 -43.606 1.00 51.91 96 GLY A C 1
ATOM 714 O O . GLY A 1 96 ? 36.490 -1.191 -44.759 1.00 51.91 96 GLY A O 1
ATOM 715 N N . SER A 1 97 ? 37.937 -0.258 -43.325 1.00 52.41 97 SER A N 1
ATOM 716 C CA . SER A 1 97 ? 38.859 0.236 -44.364 1.00 52.41 97 SER A CA 1
ATOM 717 C C . SER A 1 97 ? 39.979 -0.741 -44.751 1.00 52.41 97 SER A C 1
ATOM 719 O O . SER A 1 97 ? 40.744 -0.416 -45.653 1.00 52.41 97 SER A O 1
ATOM 721 N N . GLU A 1 98 ? 40.126 -1.904 -44.099 1.00 54.41 98 GLU A N 1
ATOM 722 C CA . GLU A 1 98 ? 41.354 -2.717 -44.251 1.00 54.41 98 GLU A CA 1
ATOM 723 C C . GLU A 1 98 ? 41.172 -4.212 -44.565 1.00 54.41 98 GLU A C 1
ATOM 725 O O . GLU A 1 98 ? 42.168 -4.928 -44.669 1.00 54.41 98 GLU A O 1
ATOM 730 N N . GLU A 1 99 ? 39.959 -4.715 -44.812 1.00 54.88 99 GLU A N 1
ATOM 731 C CA . GLU A 1 99 ? 39.775 -6.155 -45.060 1.00 54.88 99 GLU A CA 1
ATOM 732 C C . GLU A 1 99 ? 38.889 -6.429 -46.280 1.00 54.88 99 GLU A C 1
ATOM 734 O O . GLU A 1 99 ? 37.716 -6.775 -46.177 1.00 54.88 99 GLU A O 1
ATOM 739 N N . GLY A 1 100 ? 39.463 -6.230 -47.471 1.00 50.03 100 GLY A N 1
ATOM 740 C CA . GLY A 1 100 ? 38.771 -6.509 -48.731 1.00 50.03 100 GLY A CA 1
ATOM 741 C C . GLY A 1 100 ? 39.620 -6.539 -50.004 1.00 50.03 100 GLY A C 1
ATOM 742 O O . GLY A 1 100 ? 39.028 -6.511 -51.075 1.00 50.03 100 GLY A O 1
ATOM 743 N N . ASP A 1 101 ? 40.959 -6.596 -49.931 1.00 47.97 101 ASP A N 1
ATOM 744 C CA . ASP A 1 101 ? 41.809 -6.555 -51.139 1.00 47.97 101 ASP A CA 1
ATOM 745 C C . ASP A 1 101 ? 42.998 -7.539 -51.090 1.00 47.97 101 ASP A C 1
ATOM 747 O O . ASP A 1 101 ? 44.166 -7.179 -51.228 1.00 47.97 101 ASP A O 1
ATOM 751 N N . ARG A 1 102 ? 42.713 -8.827 -50.843 1.00 51.75 102 ARG A N 1
ATOM 752 C CA . ARG A 1 102 ? 43.696 -9.920 -50.986 1.00 51.75 102 ARG A CA 1
ATOM 753 C C . ARG A 1 102 ? 43.105 -11.174 -51.629 1.00 51.75 102 ARG A C 1
ATOM 755 O O . ARG A 1 102 ? 43.349 -12.268 -51.142 1.00 51.75 102 ARG A O 1
ATOM 762 N N . GLU A 1 103 ? 42.343 -11.055 -52.715 1.00 52.97 103 GLU A N 1
ATOM 763 C CA . GLU A 1 103 ? 42.021 -12.251 -53.514 1.00 52.97 103 GLU A CA 1
ATOM 764 C C . GLU A 1 103 ? 41.621 -11.951 -54.971 1.00 52.97 103 GLU A C 1
ATOM 766 O O . GLU A 1 103 ? 40.523 -12.274 -55.402 1.00 52.97 103 GLU A O 1
ATOM 771 N N . ALA A 1 104 ? 42.508 -11.339 -55.766 1.00 54.12 104 ALA A N 1
ATOM 772 C CA . ALA A 1 104 ? 42.407 -11.378 -57.236 1.00 54.12 104 ALA A CA 1
ATOM 773 C C . ALA A 1 104 ? 43.718 -10.933 -57.909 1.00 54.12 104 ALA A C 1
ATOM 775 O O . ALA A 1 104 ? 43.846 -9.798 -58.359 1.00 54.12 104 ALA A O 1
ATOM 776 N N . GLY A 1 105 ? 44.716 -11.816 -57.988 1.00 48.41 105 GLY A N 1
ATOM 777 C CA . GLY A 1 105 ? 45.973 -11.472 -58.662 1.00 48.41 105 GLY A CA 1
ATOM 778 C C . GLY A 1 105 ? 46.914 -12.629 -58.981 1.00 48.41 105 GLY A C 1
ATOM 779 O O . GLY A 1 105 ? 48.091 -12.382 -59.205 1.00 48.41 105 GLY A O 1
ATOM 780 N N . ASP A 1 106 ? 46.434 -13.873 -59.006 1.00 56.16 106 ASP A N 1
ATOM 781 C CA . ASP A 1 106 ? 47.180 -14.998 -59.578 1.00 56.16 106 ASP A CA 1
ATOM 782 C C . ASP A 1 106 ? 46.307 -15.673 -60.632 1.00 56.16 106 ASP A C 1
ATOM 784 O O . ASP A 1 106 ? 45.471 -16.515 -60.309 1.00 56.16 106 ASP A O 1
ATOM 788 N N . ARG A 1 107 ? 46.424 -15.202 -61.880 1.00 55.41 107 ARG A N 1
ATOM 789 C CA . ARG A 1 107 ? 46.121 -15.949 -63.112 1.00 55.41 107 ARG A CA 1
ATOM 790 C C . ARG A 1 107 ? 46.410 -15.087 -64.339 1.00 55.41 107 ARG A C 1
ATOM 792 O O . ARG A 1 107 ? 45.623 -14.222 -64.706 1.00 55.41 107 ARG A O 1
ATOM 799 N N . GLY A 1 108 ? 47.497 -15.431 -65.024 1.00 55.03 108 GLY A N 1
ATOM 800 C CA . GLY A 1 108 ? 47.595 -15.268 -66.474 1.00 55.03 108 GLY A CA 1
ATOM 801 C C . GLY A 1 108 ? 48.519 -14.158 -66.963 1.00 55.03 108 GLY A C 1
ATOM 802 O O . GLY A 1 108 ? 48.055 -13.103 -67.371 1.00 55.03 108 GLY A O 1
ATOM 803 N N . SER A 1 109 ? 49.818 -14.449 -67.047 1.00 52.69 109 SER A N 1
ATOM 804 C CA . SER A 1 109 ? 50.644 -13.936 -68.147 1.00 52.69 109 SER A CA 1
ATOM 805 C C . SER A 1 109 ? 51.826 -14.874 -68.394 1.00 52.69 109 SER A C 1
ATOM 807 O O . SER A 1 109 ? 52.945 -14.647 -67.946 1.00 52.69 109 SER A O 1
ATOM 809 N N . VAL A 1 110 ? 51.544 -15.985 -69.074 1.00 58.72 110 VAL A N 1
ATOM 810 C CA . VAL A 1 110 ? 52.546 -16.732 -69.840 1.00 58.72 110 VAL A CA 1
ATOM 811 C C . VAL A 1 110 ? 51.939 -16.937 -71.220 1.00 58.72 110 VAL A C 1
ATOM 813 O O . VAL A 1 110 ? 51.337 -17.972 -71.478 1.00 58.72 110 VAL A O 1
ATOM 816 N N . ASP A 1 111 ? 52.029 -15.918 -72.073 1.00 57.00 111 ASP A N 1
ATOM 817 C CA . ASP A 1 111 ? 52.176 -16.142 -73.511 1.00 57.00 111 ASP A CA 1
ATOM 818 C C . ASP A 1 111 ? 52.702 -14.881 -74.210 1.00 57.00 111 ASP A C 1
ATOM 820 O O . ASP A 1 111 ? 52.170 -13.788 -74.007 1.00 57.00 111 ASP A O 1
ATOM 824 N N . GLY A 1 112 ? 53.739 -15.023 -75.039 1.00 59.31 112 GLY A N 1
ATOM 825 C CA . GLY A 1 112 ? 54.224 -13.919 -75.871 1.00 59.31 112 GLY A CA 1
ATOM 826 C C . GLY A 1 112 ? 55.695 -13.964 -76.287 1.00 59.31 112 GLY A C 1
ATOM 827 O O . GLY A 1 112 ? 56.441 -13.098 -75.856 1.00 59.31 112 GLY A O 1
ATOM 828 N N . ARG A 1 113 ? 56.026 -14.915 -77.177 1.00 49.84 113 ARG A N 1
ATOM 829 C CA . ARG A 1 113 ? 57.121 -14.924 -78.184 1.00 49.84 113 ARG A CA 1
ATOM 830 C C . ARG A 1 113 ? 58.565 -14.633 -77.766 1.00 49.84 113 ARG A C 1
ATOM 832 O O . ARG A 1 113 ? 58.890 -13.470 -77.459 1.00 49.84 113 ARG A O 1
#

pLDDT: mean 76.17, std 19.73, range [44.5, 97.94]